Protein AF-A0A3N5QNF3-F1 (afdb_monomer_lite)

Structure (mmCIF, N/CA/C/O backbone):
data_AF-A0A3N5QNF3-F1
#
_entry.id   AF-A0A3N5QNF3-F1
#
loop_
_atom_site.group_PDB
_atom_site.id
_atom_site.type_symbol
_atom_site.label_atom_id
_atom_site.label_alt_id
_atom_site.label_comp_id
_atom_site.label_asym_id
_atom_site.label_entity_id
_atom_site.label_seq_id
_atom_site.pdbx_PDB_ins_code
_atom_site.Cartn_x
_atom_site.Cartn_y
_atom_site.Cartn_z
_atom_site.occupancy
_atom_site.B_iso_or_equiv
_atom_site.auth_seq_id
_atom_site.auth_comp_id
_atom_site.auth_asym_id
_atom_site.auth_atom_id
_atom_site.pdbx_PDB_model_num
ATOM 1 N N . MET A 1 1 ? -10.425 -4.183 -9.971 1.00 63.56 1 MET A N 1
ATOM 2 C CA . MET A 1 1 ? -9.146 -4.415 -10.696 1.00 63.56 1 MET A CA 1
ATOM 3 C C . MET A 1 1 ? -8.473 -3.076 -10.936 1.00 63.56 1 MET A C 1
ATOM 5 O O . MET A 1 1 ? -9.008 -2.264 -11.683 1.00 63.56 1 MET A O 1
ATOM 9 N N . ILE A 1 2 ? -7.333 -2.839 -10.290 1.00 58.81 2 ILE A N 1
ATOM 10 C CA . ILE A 1 2 ? -6.540 -1.615 -10.470 1.00 58.81 2 ILE A CA 1
ATOM 11 C C . ILE A 1 2 ? -5.433 -1.914 -11.479 1.00 58.81 2 ILE A C 1
ATOM 13 O O . ILE A 1 2 ? -4.782 -2.954 -11.392 1.00 58.81 2 ILE A O 1
ATOM 17 N N . VAL A 1 3 ? -5.229 -1.013 -12.440 1.00 67.56 3 VAL A N 1
ATOM 18 C CA . VAL A 1 3 ? -4.219 -1.157 -13.493 1.00 67.56 3 VAL A CA 1
ATOM 19 C C . VAL A 1 3 ? -3.253 0.016 -13.411 1.00 67.56 3 VAL A C 1
ATOM 21 O O . VAL A 1 3 ? -3.640 1.158 -13.647 1.00 67.56 3 VAL A O 1
ATOM 24 N N . LEU A 1 4 ? -1.993 -0.265 -13.093 1.00 64.94 4 LEU A N 1
ATOM 25 C CA . LEU A 1 4 ? -0.908 0.709 -13.142 1.00 64.94 4 LEU A CA 1
ATOM 26 C C . LEU A 1 4 ? -0.117 0.527 -14.428 1.00 64.94 4 LEU A C 1
ATOM 28 O O . LEU A 1 4 ? 0.215 -0.595 -14.804 1.00 64.94 4 LEU A O 1
ATOM 32 N N . ARG A 1 5 ? 0.223 1.641 -15.071 1.00 75.44 5 ARG A N 1
ATOM 33 C CA . ARG A 1 5 ? 1.074 1.677 -16.261 1.00 75.44 5 ARG A CA 1
ATOM 34 C C . ARG A 1 5 ? 2.345 2.432 -15.934 1.00 75.44 5 ARG A C 1
ATOM 36 O O . ARG A 1 5 ? 2.286 3.542 -15.407 1.00 75.44 5 ARG A O 1
ATOM 43 N N . ILE A 1 6 ? 3.481 1.824 -16.234 1.00 80.62 6 ILE A N 1
ATOM 44 C CA . ILE A 1 6 ? 4.800 2.390 -15.978 1.00 80.62 6 ILE A CA 1
ATOM 45 C C . ILE A 1 6 ? 5.582 2.315 -17.274 1.00 80.62 6 ILE A C 1
ATOM 47 O O . ILE A 1 6 ? 5.654 1.257 -17.891 1.00 80.62 6 ILE A O 1
ATOM 51 N N . ASN A 1 7 ? 6.202 3.423 -17.650 1.00 84.62 7 ASN A N 1
ATOM 52 C CA . ASN A 1 7 ? 7.107 3.446 -18.786 1.00 84.62 7 ASN A CA 1
ATOM 53 C C . ASN A 1 7 ? 8.549 3.287 -18.309 1.00 84.62 7 ASN A C 1
ATOM 55 O O . ASN A 1 7 ? 8.921 3.738 -17.217 1.00 84.62 7 ASN A O 1
ATOM 59 N N . GLY A 1 8 ? 9.353 2.658 -19.150 1.00 88.75 8 GLY A N 1
ATOM 60 C CA . GLY A 1 8 ? 10.776 2.497 -18.933 1.00 88.75 8 GLY A CA 1
ATOM 61 C C . GLY A 1 8 ? 11.529 2.301 -20.236 1.00 88.75 8 GLY A C 1
ATOM 62 O O . GLY A 1 8 ? 10.961 2.312 -21.330 1.00 88.75 8 GLY A O 1
ATOM 63 N N . THR A 1 9 ? 12.825 2.100 -20.084 1.00 91.25 9 THR A N 1
ATOM 64 C CA . THR A 1 9 ? 13.761 1.885 -21.178 1.00 91.25 9 THR A CA 1
ATOM 65 C C . THR A 1 9 ? 14.356 0.495 -21.043 1.00 91.25 9 THR A C 1
ATOM 67 O O . THR A 1 9 ? 14.893 0.145 -19.992 1.00 91.25 9 THR A O 1
ATOM 70 N N . TYR A 1 10 ? 14.247 -0.304 -22.099 1.00 91.38 10 TYR A N 1
ATOM 71 C CA . TYR A 1 10 ? 14.906 -1.597 -22.203 1.00 91.38 10 TYR A CA 1
ATOM 72 C C . TYR A 1 10 ? 16.331 -1.427 -22.727 1.00 91.38 10 TYR A C 1
ATOM 74 O O . TYR A 1 10 ? 16.558 -0.751 -23.735 1.00 91.38 10 TYR A O 1
ATOM 82 N N . HIS A 1 11 ? 17.263 -2.099 -22.065 1.00 91.50 11 HIS A N 1
ATOM 83 C CA . HIS A 1 11 ? 18.649 -2.228 -22.479 1.00 91.50 11 HIS A CA 1
ATOM 84 C C . HIS A 1 11 ? 18.924 -3.640 -22.984 1.00 91.50 11 HIS A C 1
ATOM 86 O O . HIS A 1 11 ? 18.362 -4.622 -22.499 1.00 91.50 11 HIS A O 1
ATOM 92 N N . ASN A 1 12 ? 19.818 -3.749 -23.963 1.00 89.38 12 ASN A N 1
ATOM 93 C CA . ASN A 1 12 ? 20.150 -5.022 -24.613 1.00 89.38 12 ASN A CA 1
ATOM 94 C C . ASN A 1 12 ? 20.781 -6.083 -23.685 1.00 89.38 12 ASN A C 1
ATOM 96 O O . ASN A 1 12 ? 20.854 -7.254 -24.055 1.00 89.38 12 ASN A O 1
ATOM 100 N N . ASP A 1 13 ? 21.209 -5.691 -22.486 1.00 89.69 13 ASP A N 1
ATOM 101 C CA . ASP A 1 13 ? 21.682 -6.581 -21.427 1.00 89.69 13 ASP A CA 1
ATOM 102 C C . ASP A 1 13 ? 20.547 -7.193 -20.590 1.00 89.69 13 ASP A C 1
ATOM 104 O O . ASP A 1 13 ? 20.803 -7.984 -19.682 1.00 89.69 13 ASP A O 1
ATOM 108 N N . GLY A 1 14 ? 19.294 -6.868 -20.918 1.00 86.69 14 GLY A N 1
ATOM 109 C CA . GLY A 1 14 ? 18.110 -7.382 -20.246 1.00 86.69 14 GLY A CA 1
ATOM 110 C C . GLY A 1 14 ? 17.617 -6.535 -19.087 1.00 86.69 14 GLY A C 1
ATOM 111 O O . GLY A 1 14 ? 16.695 -6.960 -18.391 1.00 86.69 14 GLY A O 1
ATOM 112 N N . ARG A 1 15 ? 18.183 -5.347 -18.869 1.00 91.94 15 ARG A N 1
ATOM 113 C CA . ARG A 1 15 ? 17.690 -4.426 -17.845 1.00 91.94 15 ARG A CA 1
ATOM 114 C C . ARG A 1 15 ? 16.555 -3.570 -18.382 1.00 91.94 15 ARG A C 1
ATOM 116 O O . ARG A 1 15 ? 16.663 -2.968 -19.446 1.00 91.94 15 ARG A O 1
ATOM 123 N N . ILE A 1 16 ? 15.489 -3.455 -17.600 1.00 90.38 16 ILE A N 1
ATOM 124 C CA . ILE A 1 16 ? 14.441 -2.457 -17.797 1.00 90.38 16 ILE A CA 1
ATOM 125 C C . ILE A 1 16 ? 14.610 -1.385 -16.726 1.00 90.38 16 ILE A C 1
ATOM 127 O O . ILE A 1 16 ? 14.394 -1.639 -15.540 1.00 90.38 16 ILE A O 1
ATOM 131 N N . VAL A 1 17 ? 14.990 -0.180 -17.145 1.00 90.06 17 VAL A N 1
ATOM 132 C CA . VAL A 1 17 ? 15.115 0.983 -16.264 1.00 90.06 17 VAL A CA 1
ATOM 133 C C . VAL A 1 17 ? 13.809 1.762 -16.305 1.00 90.06 17 VAL A C 1
ATOM 135 O O . VAL A 1 17 ? 13.440 2.338 -17.326 1.00 90.06 17 VAL A O 1
ATOM 138 N N . LEU A 1 18 ? 13.088 1.765 -15.190 1.00 86.50 18 LEU A N 1
ATOM 139 C CA . LEU A 1 18 ? 11.836 2.500 -15.040 1.00 86.50 18 LEU A CA 1
ATOM 140 C C . LEU A 1 18 ? 12.108 3.976 -14.749 1.00 86.50 18 LEU A C 1
ATOM 142 O O . LEU A 1 18 ? 13.106 4.319 -14.114 1.00 86.50 18 LEU A O 1
ATOM 146 N N . ASN A 1 19 ? 11.143 4.839 -15.073 1.00 71.94 19 ASN A N 1
ATOM 147 C CA . ASN A 1 19 ? 11.200 6.284 -14.798 1.00 71.94 19 ASN A CA 1
ATOM 148 C C . ASN A 1 19 ? 11.397 6.660 -13.306 1.00 71.94 19 ASN A C 1
ATOM 150 O O . ASN A 1 19 ? 11.644 7.817 -12.989 1.00 71.94 19 ASN A O 1
ATOM 154 N N . MET A 1 20 ? 11.297 5.694 -12.387 1.00 64.06 20 MET A N 1
ATOM 155 C CA . MET A 1 20 ? 11.495 5.834 -10.935 1.00 64.06 20 MET A CA 1
ATOM 156 C C . MET A 1 20 ? 12.906 5.424 -10.464 1.00 64.06 20 MET A C 1
ATOM 158 O O . MET A 1 20 ? 13.094 5.152 -9.279 1.00 64.06 20 MET A O 1
ATOM 162 N N . ASN A 1 21 ? 13.882 5.297 -11.373 1.00 67.00 21 ASN A N 1
ATOM 163 C CA . ASN A 1 21 ? 15.220 4.739 -11.104 1.00 67.00 21 ASN A CA 1
ATOM 164 C C . ASN A 1 21 ? 15.198 3.325 -10.492 1.00 67.00 21 ASN A C 1
ATOM 166 O O . ASN A 1 21 ? 16.167 2.887 -9.871 1.00 67.00 21 ASN A O 1
ATOM 170 N N . LYS A 1 22 ? 14.089 2.600 -10.664 1.00 81.06 22 LYS A N 1
ATOM 171 C CA . LYS A 1 22 ? 14.002 1.174 -10.354 1.00 81.06 22 LYS A CA 1
ATOM 172 C C . LYS A 1 22 ? 14.432 0.392 -11.585 1.00 81.06 22 LYS A C 1
ATOM 174 O O . LYS A 1 22 ? 13.950 0.667 -12.682 1.00 81.06 22 LYS A O 1
ATOM 179 N N . THR A 1 23 ? 15.296 -0.590 -11.378 1.00 88.62 23 THR A N 1
ATOM 180 C CA . THR A 1 23 ? 15.724 -1.521 -12.420 1.00 88.62 23 THR A CA 1
ATOM 181 C C . THR A 1 23 ? 15.039 -2.853 -12.188 1.00 88.62 23 THR A C 1
ATOM 183 O O . THR A 1 23 ? 15.037 -3.348 -11.063 1.00 88.62 23 THR A O 1
ATOM 186 N N . ILE A 1 24 ? 14.463 -3.412 -13.247 1.00 88.25 24 ILE A N 1
ATOM 187 C CA . ILE A 1 24 ? 13.959 -4.782 -13.271 1.00 88.25 24 ILE A CA 1
ATOM 188 C C . ILE A 1 24 ? 14.839 -5.572 -14.231 1.00 88.25 24 ILE A C 1
ATOM 190 O O . ILE A 1 24 ? 15.044 -5.162 -15.375 1.00 88.25 24 ILE A O 1
ATOM 194 N N . GLU A 1 25 ? 15.360 -6.701 -13.770 1.00 90.06 25 GLU A N 1
ATOM 195 C CA . GLU A 1 25 ? 16.092 -7.632 -14.623 1.00 90.06 25 GLU A CA 1
ATOM 196 C C . GLU A 1 25 ? 15.092 -8.512 -15.385 1.00 90.06 25 GLU A C 1
ATOM 198 O O . GLU A 1 25 ? 14.168 -9.058 -14.787 1.00 90.06 25 GLU A O 1
ATOM 203 N N . TRP A 1 26 ? 15.272 -8.722 -16.692 1.00 88.38 26 TRP A N 1
ATOM 204 C CA . TRP A 1 26 ? 14.340 -9.522 -17.505 1.00 88.38 26 TRP A CA 1
ATOM 205 C C . TRP A 1 26 ? 14.074 -10.918 -16.928 1.00 88.38 26 TRP A C 1
ATOM 207 O O . TRP A 1 26 ? 12.941 -11.394 -16.930 1.00 88.38 26 TRP A O 1
ATOM 217 N N . LYS A 1 27 ? 15.113 -11.541 -16.362 1.00 86.56 27 LYS A N 1
ATOM 218 C CA . LYS A 1 27 ? 15.041 -12.853 -15.698 1.00 86.56 27 LYS A CA 1
ATOM 219 C C . LYS A 1 27 ? 14.067 -12.901 -14.510 1.00 86.56 27 LYS A C 1
ATOM 221 O O . LYS A 1 27 ? 13.681 -13.986 -14.093 1.00 86.56 27 LYS A O 1
ATOM 226 N N . GLU A 1 28 ? 13.713 -11.751 -13.935 1.00 84.00 28 GLU A N 1
ATOM 227 C CA . GLU A 1 28 ? 12.722 -11.636 -12.857 1.00 84.00 28 GLU A CA 1
ATOM 228 C C . GLU A 1 28 ? 11.287 -11.625 -13.400 1.00 84.00 28 GLU A C 1
ATOM 230 O O . GLU A 1 28 ? 10.354 -11.954 -12.671 1.00 84.00 28 GLU A O 1
ATOM 235 N N . LEU A 1 29 ? 11.107 -11.267 -14.676 1.00 83.94 29 LEU A N 1
ATOM 236 C CA . LEU A 1 29 ? 9.809 -11.217 -15.354 1.00 83.94 29 LEU A CA 1
ATOM 237 C C . LEU A 1 29 ? 9.514 -12.493 -16.141 1.00 83.94 29 LEU A C 1
ATOM 239 O O . LEU A 1 29 ? 8.363 -12.919 -16.217 1.00 83.94 29 LEU A O 1
ATOM 243 N N . SER A 1 30 ? 10.537 -13.090 -16.750 1.00 80.38 30 SER A N 1
ATOM 244 C CA . SER A 1 30 ? 10.390 -14.272 -17.591 1.00 80.38 30 SER A CA 1
ATOM 245 C C . SER A 1 30 ? 11.610 -15.180 -17.498 1.00 80.38 30 SER A C 1
ATOM 247 O O . SER A 1 30 ? 12.750 -14.723 -17.462 1.00 80.38 30 SER A O 1
ATOM 249 N N . ALA A 1 31 ? 11.358 -16.489 -17.515 1.00 79.69 31 ALA A N 1
ATOM 250 C CA . ALA A 1 31 ? 12.397 -17.505 -17.673 1.00 79.69 31 ALA A CA 1
ATOM 251 C C . ALA A 1 31 ? 12.819 -17.697 -19.145 1.00 79.69 31 ALA A C 1
ATOM 253 O O . ALA A 1 31 ? 13.718 -18.487 -19.434 1.00 79.69 31 ALA A O 1
ATOM 254 N N . GLU A 1 32 ? 12.156 -17.016 -20.082 1.00 87.81 32 GLU A N 1
ATOM 255 C CA . GLU A 1 32 ? 12.450 -17.106 -21.509 1.00 87.81 32 GLU A CA 1
ATOM 256 C C . GLU A 1 32 ? 13.685 -16.289 -21.911 1.00 87.81 32 GLU A C 1
ATOM 258 O O . GLU A 1 32 ? 14.207 -15.458 -21.162 1.00 87.81 32 GLU A O 1
ATOM 263 N N . LYS A 1 33 ? 14.154 -16.528 -23.143 1.00 87.69 33 LYS A N 1
ATOM 264 C CA . LYS A 1 33 ? 15.261 -15.777 -23.742 1.00 87.69 33 LYS A CA 1
ATOM 265 C C . LYS A 1 33 ? 14.930 -14.279 -23.765 1.00 87.69 33 LYS A C 1
ATOM 267 O O . LYS A 1 33 ? 13.786 -13.883 -23.979 1.00 87.69 33 LYS A O 1
ATOM 272 N N . LEU A 1 34 ? 15.967 -13.463 -23.597 1.00 88.56 34 LEU A N 1
ATOM 273 C CA . LEU A 1 34 ? 15.906 -12.018 -23.790 1.00 88.56 34 LEU A CA 1
ATOM 274 C C . LEU A 1 34 ? 15.309 -11.665 -25.164 1.00 88.56 34 LEU A C 1
ATOM 276 O O . LEU A 1 34 ? 15.715 -12.267 -26.166 1.00 88.56 34 LEU A O 1
ATOM 280 N N . PRO A 1 35 ? 14.381 -10.697 -25.229 1.00 84.81 35 PRO A N 1
ATOM 281 C CA . PRO A 1 35 ? 13.787 -10.273 -26.481 1.00 84.81 35 PRO A CA 1
ATOM 282 C C . PRO A 1 35 ? 14.818 -9.512 -27.322 1.00 84.81 35 PRO A C 1
ATOM 284 O O . PRO A 1 35 ? 15.626 -8.730 -26.815 1.00 84.81 35 PRO A O 1
ATOM 287 N N . GLU A 1 36 ? 14.778 -9.729 -28.635 1.00 87.81 36 GLU A N 1
ATOM 288 C CA . GLU A 1 36 ? 15.650 -9.051 -29.598 1.00 87.81 36 GLU A CA 1
ATOM 289 C C . GLU A 1 36 ? 15.072 -7.667 -29.934 1.00 87.81 36 GLU A C 1
ATOM 291 O O . GLU A 1 36 ? 14.500 -7.441 -30.998 1.00 87.81 36 GLU A O 1
ATOM 296 N N . LEU A 1 37 ? 15.178 -6.746 -28.973 1.00 86.50 37 LEU A N 1
ATOM 297 C CA . LEU A 1 37 ? 14.770 -5.347 -29.107 1.00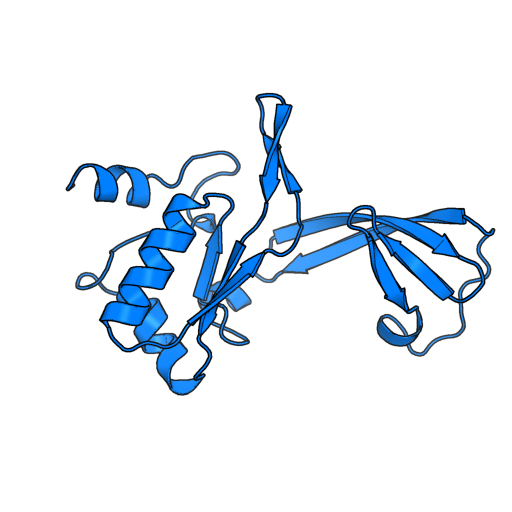 86.50 37 LEU A CA 1
ATOM 298 C C . LEU A 1 37 ? 15.993 -4.441 -29.326 1.00 86.50 37 LEU A C 1
ATOM 300 O O . LEU A 1 37 ? 17.057 -4.712 -28.760 1.00 86.50 37 LEU A O 1
ATOM 304 N N . PRO A 1 38 ? 15.862 -3.345 -30.100 1.00 90.06 38 PRO A N 1
ATOM 305 C CA . PRO A 1 38 ? 16.889 -2.311 -30.167 1.00 90.06 38 PRO A CA 1
ATOM 306 C C . PRO A 1 38 ? 17.249 -1.779 -28.778 1.00 90.06 38 PRO A C 1
ATOM 308 O O . PRO A 1 38 ? 16.382 -1.644 -27.910 1.00 90.06 38 PRO A O 1
ATOM 311 N N . ASP A 1 39 ? 18.519 -1.437 -28.575 1.00 91.31 39 ASP A N 1
ATOM 312 C CA . ASP A 1 39 ? 18.937 -0.800 -27.329 1.00 91.31 39 ASP A CA 1
ATOM 313 C C . ASP A 1 39 ? 18.223 0.549 -27.146 1.00 91.31 39 ASP A C 1
ATOM 315 O O . ASP A 1 39 ? 18.026 1.297 -28.107 1.00 91.31 39 ASP A O 1
ATOM 319 N N . ASN A 1 40 ? 17.837 0.853 -25.909 1.00 90.81 40 ASN A N 1
ATOM 320 C CA . ASN A 1 40 ? 17.000 1.995 -25.536 1.00 90.81 40 ASN A CA 1
ATOM 321 C C . ASN A 1 40 ? 15.566 1.960 -26.097 1.00 90.81 40 ASN A C 1
ATOM 323 O O . ASN A 1 40 ? 14.946 3.005 -26.311 1.00 90.81 40 ASN A O 1
ATOM 327 N N . SER A 1 41 ? 15.013 0.765 -26.321 1.00 91.88 41 SER A N 1
ATOM 328 C CA . SER A 1 41 ? 13.597 0.616 -26.677 1.00 91.88 41 SER A CA 1
ATOM 329 C C . SER A 1 41 ? 12.692 1.079 -25.534 1.00 91.88 41 SER A C 1
ATOM 331 O O . SER A 1 41 ? 12.913 0.726 -24.376 1.00 91.88 41 SER A O 1
ATOM 333 N N . ASN A 1 42 ? 11.644 1.837 -25.857 1.00 91.31 42 ASN A N 1
ATOM 334 C CA . ASN A 1 42 ? 10.616 2.207 -24.885 1.00 91.31 42 ASN A CA 1
ATOM 335 C C . ASN A 1 42 ? 9.737 0.986 -24.578 1.00 91.31 42 ASN A C 1
ATOM 337 O O . ASN A 1 42 ? 9.273 0.310 -25.498 1.00 91.31 42 ASN A O 1
ATOM 341 N N . VAL A 1 43 ? 9.511 0.719 -23.296 1.00 87.44 43 VAL A N 1
ATOM 342 C CA . VAL A 1 43 ? 8.660 -0.369 -22.818 1.00 87.44 43 VAL A CA 1
ATOM 343 C C . VAL A 1 43 ? 7.597 0.165 -21.862 1.00 87.44 43 VAL A C 1
ATOM 345 O O . VAL A 1 43 ? 7.888 0.962 -20.971 1.00 87.44 43 VAL A O 1
ATOM 348 N N . GLU A 1 44 ? 6.362 -0.306 -22.033 1.00 86.38 44 GLU A N 1
ATOM 349 C CA . GLU A 1 44 ? 5.262 -0.086 -21.090 1.00 86.38 44 GLU A CA 1
ATOM 350 C C . GLU A 1 44 ? 5.056 -1.371 -20.279 1.00 86.38 44 GLU A C 1
ATOM 352 O O . GLU A 1 44 ? 4.794 -2.442 -20.828 1.00 86.38 44 GLU A O 1
ATOM 357 N N . LEU A 1 45 ? 5.165 -1.267 -18.958 1.00 82.38 45 LEU A N 1
ATOM 358 C CA . LEU A 1 45 ? 4.832 -2.321 -18.010 1.00 82.38 45 LEU A CA 1
ATOM 359 C C . LEU A 1 45 ? 3.463 -2.031 -17.414 1.00 82.38 45 LEU A C 1
ATOM 361 O O . LEU A 1 45 ? 3.229 -0.966 -16.839 1.00 82.38 45 LEU A O 1
ATOM 365 N N . THR A 1 46 ? 2.569 -3.00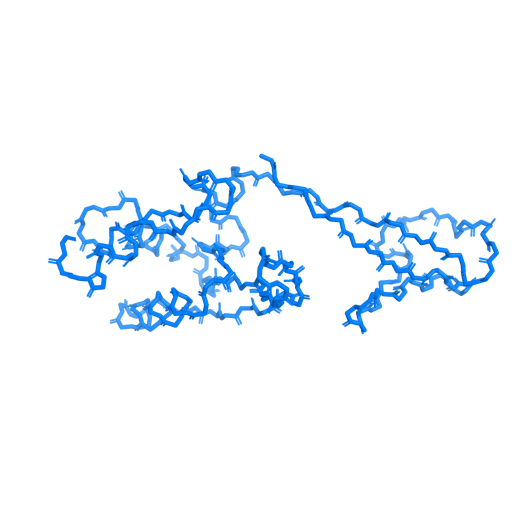9 -17.523 1.00 75.25 46 THR A N 1
ATOM 366 C CA . THR A 1 46 ? 1.258 -2.957 -16.8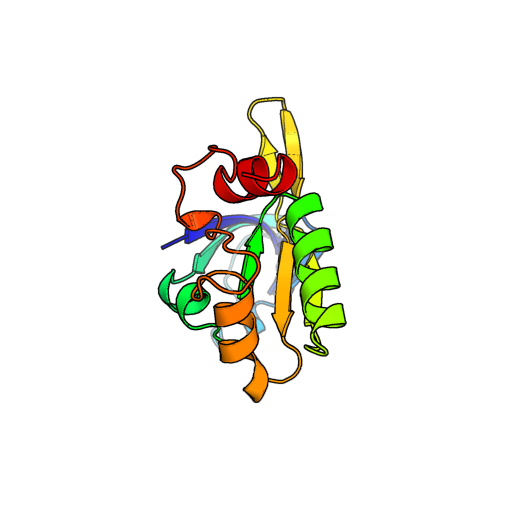83 1.00 75.25 46 THR A CA 1
ATOM 367 C C . THR A 1 46 ? 1.252 -3.866 -15.662 1.00 75.25 46 THR A C 1
ATOM 369 O O . THR A 1 46 ? 1.394 -5.080 -15.791 1.00 75.25 46 THR A O 1
ATOM 372 N N . ILE A 1 47 ? 1.067 -3.286 -14.479 1.00 73.94 47 ILE A N 1
ATOM 373 C CA . ILE A 1 47 ? 0.881 -4.029 -13.232 1.00 73.94 47 ILE A CA 1
ATOM 374 C C . ILE A 1 47 ? -0.607 -4.028 -12.912 1.00 73.94 47 ILE A C 1
ATOM 376 O O . ILE A 1 47 ? -1.235 -2.972 -12.838 1.00 73.94 47 ILE A O 1
ATOM 380 N N . THR A 1 48 ? -1.171 -5.215 -12.723 1.00 66.38 48 THR A N 1
ATOM 381 C CA . THR A 1 48 ? -2.572 -5.373 -12.337 1.00 66.38 48 THR A CA 1
ATOM 382 C C . THR A 1 48 ? -2.657 -5.845 -10.898 1.00 66.38 48 THR A C 1
ATOM 384 O O . THR A 1 48 ? -1.902 -6.717 -10.473 1.00 66.38 48 THR A O 1
ATOM 387 N N . PHE A 1 49 ? -3.574 -5.246 -10.148 1.00 65.25 49 PHE A N 1
ATOM 388 C CA . PHE A 1 49 ? -3.899 -5.674 -8.799 1.00 65.25 49 PHE A CA 1
ATOM 389 C C . PHE A 1 49 ? -5.351 -6.127 -8.754 1.00 65.25 49 PHE A C 1
ATOM 391 O O . PHE A 1 49 ? -6.256 -5.417 -9.224 1.00 65.25 49 PHE A O 1
ATOM 398 N N . ASP A 1 50 ? -5.563 -7.299 -8.159 1.00 70.88 50 ASP A N 1
ATOM 399 C CA . ASP A 1 50 ? -6.898 -7.716 -7.770 1.00 70.88 50 ASP A CA 1
ATOM 400 C C . ASP A 1 50 ? -7.319 -6.932 -6.526 1.00 70.88 50 ASP A C 1
ATOM 402 O O . ASP A 1 50 ? -6.591 -6.830 -5.540 1.00 70.88 50 ASP A O 1
ATOM 406 N N . GLU A 1 51 ? -8.514 -6.363 -6.577 1.00 66.62 51 GLU A N 1
ATOM 407 C CA . GLU A 1 51 ? -9.082 -5.640 -5.445 1.00 66.62 51 GLU A CA 1
ATOM 408 C C . GLU A 1 51 ? -9.332 -6.585 -4.262 1.00 66.62 51 GLU A C 1
ATOM 410 O O . GLU A 1 51 ? -9.167 -6.192 -3.107 1.00 66.62 51 GLU A O 1
ATOM 415 N N . SER A 1 52 ? -9.622 -7.865 -4.537 1.00 70.31 52 SER A N 1
ATOM 416 C CA . SER A 1 52 ? -9.771 -8.882 -3.496 1.00 70.31 52 SER A CA 1
ATOM 417 C C . SER A 1 52 ? -8.493 -9.098 -2.689 1.00 70.31 52 SER A C 1
ATOM 419 O O . SER A 1 52 ? -8.566 -9.457 -1.514 1.00 70.31 52 SER A O 1
ATOM 421 N N . ASP A 1 53 ? -7.318 -8.877 -3.285 1.00 67.06 53 ASP A N 1
ATOM 422 C CA . ASP A 1 53 ? -6.039 -9.036 -2.591 1.00 67.06 53 ASP A CA 1
ATOM 423 C C . ASP A 1 53 ? -5.862 -7.951 -1.511 1.00 67.06 53 ASP A C 1
ATOM 425 O O . ASP A 1 53 ? -5.399 -8.254 -0.410 1.00 67.06 53 ASP A O 1
ATOM 429 N N . PHE A 1 54 ? -6.330 -6.723 -1.763 1.00 64.31 54 PHE A N 1
ATOM 430 C CA . PHE A 1 54 ? -6.361 -5.653 -0.755 1.00 64.31 54 PHE A CA 1
ATOM 431 C C . PHE A 1 54 ? -7.465 -5.867 0.285 1.00 64.31 54 PHE A C 1
ATOM 433 O O . PHE A 1 54 ? -7.258 -5.646 1.478 1.00 64.31 54 PHE A O 1
ATOM 440 N N . LEU A 1 55 ? -8.632 -6.359 -0.139 1.00 70.44 55 LEU A N 1
ATOM 441 C CA . LEU A 1 55 ? -9.744 -6.663 0.767 1.00 70.44 55 LEU A CA 1
ATOM 442 C C . LEU A 1 55 ? -9.474 -7.859 1.686 1.00 70.44 55 LEU A C 1
ATOM 444 O O . LEU A 1 55 ? -10.146 -7.991 2.711 1.00 70.44 55 LEU A O 1
ATOM 448 N N . SER A 1 56 ? -8.522 -8.726 1.340 1.00 77.81 56 SER A N 1
ATOM 449 C CA . SER A 1 56 ? -8.146 -9.906 2.126 1.00 77.81 56 SER A CA 1
ATOM 450 C C . SER A 1 56 ? -6.897 -9.707 2.986 1.00 77.81 56 SER A C 1
ATOM 452 O O . SER A 1 56 ? -6.587 -10.585 3.788 1.00 77.81 56 SER A O 1
ATOM 454 N N . GLY A 1 57 ? -6.191 -8.577 2.858 1.00 78.19 57 GLY A N 1
ATOM 455 C CA . GLY A 1 57 ? -4.949 -8.350 3.598 1.00 78.19 57 GLY A CA 1
ATOM 456 C C . GLY A 1 57 ? -3.779 -9.201 3.094 1.00 78.19 57 GLY A C 1
ATOM 457 O O . GLY A 1 57 ? -2.839 -9.495 3.840 1.00 78.19 57 GLY A O 1
ATOM 458 N N . LYS A 1 58 ? -3.844 -9.669 1.841 1.00 80.75 58 LYS A N 1
ATOM 459 C CA . LYS A 1 58 ? -2.843 -10.573 1.268 1.00 80.75 58 LYS A CA 1
ATOM 460 C C . LYS A 1 58 ? -1.462 -9.923 1.314 1.00 80.75 58 LYS A C 1
ATOM 462 O O . LYS A 1 58 ? -1.304 -8.730 1.064 1.00 80.75 58 LYS A O 1
ATOM 467 N N . ASN A 1 59 ? -0.449 -10.720 1.648 1.00 81.38 59 ASN A N 1
ATOM 468 C CA . ASN A 1 59 ? 0.926 -10.259 1.867 1.00 81.38 59 ASN A CA 1
ATOM 469 C C . ASN A 1 59 ? 1.082 -9.201 2.979 1.00 81.38 59 ASN A C 1
ATOM 471 O O . ASN A 1 59 ? 2.117 -8.550 3.029 1.00 81.38 59 ASN A O 1
ATOM 475 N N . GLY A 1 60 ? 0.091 -9.053 3.869 1.00 88.19 60 GLY A N 1
ATOM 476 C CA . GLY A 1 60 ? 0.129 -8.110 4.991 1.00 88.19 60 GLY A CA 1
ATOM 477 C C . GLY A 1 60 ? -0.331 -6.692 4.644 1.00 88.19 60 GLY A C 1
ATOM 478 O O . GLY A 1 60 ? -0.386 -5.840 5.529 1.00 88.19 60 GLY A O 1
ATOM 479 N N . ILE A 1 61 ? -0.691 -6.422 3.385 1.00 89.44 61 ILE A N 1
ATOM 480 C CA . ILE A 1 61 ? -1.102 -5.087 2.940 1.00 89.44 61 ILE A CA 1
ATOM 481 C C . ILE A 1 61 ? -2.544 -4.835 3.373 1.00 89.44 61 ILE A C 1
ATOM 483 O O . ILE A 1 61 ? -3.462 -5.462 2.856 1.00 89.44 61 ILE A O 1
ATOM 487 N N . VAL A 1 62 ? -2.745 -3.885 4.284 1.00 90.50 62 VAL A N 1
ATOM 488 C CA . VAL A 1 62 ? -4.071 -3.577 4.855 1.00 90.50 62 VAL A CA 1
ATOM 489 C C . VAL A 1 62 ? -4.626 -2.222 4.426 1.00 90.50 62 VAL A C 1
ATOM 491 O O . VAL A 1 62 ? -5.812 -1.959 4.620 1.00 90.50 62 VAL A O 1
ATOM 494 N N . TRP A 1 63 ? -3.790 -1.363 3.836 1.00 90.81 63 TRP A N 1
ATOM 495 C CA . TRP A 1 63 ? -4.195 -0.049 3.342 1.00 90.81 63 TRP A CA 1
ATOM 496 C C . TRP A 1 63 ? -3.335 0.407 2.163 1.00 90.81 63 TRP A C 1
ATOM 498 O O . TRP A 1 63 ? -2.135 0.123 2.117 1.00 90.81 63 TRP A O 1
ATOM 508 N N . ALA A 1 64 ? -3.945 1.161 1.250 1.00 87.50 64 ALA A N 1
ATOM 509 C CA . ALA A 1 64 ? -3.285 1.825 0.133 1.00 87.50 64 ALA A CA 1
ATOM 510 C C . ALA A 1 64 ? -3.916 3.207 -0.072 1.00 87.50 64 ALA A C 1
ATOM 512 O O . ALA A 1 64 ? -5.140 3.317 -0.097 1.00 87.50 64 ALA A O 1
ATOM 513 N N . THR A 1 65 ? -3.095 4.249 -0.201 1.00 86.94 65 THR A N 1
ATOM 514 C CA . THR A 1 65 ? -3.577 5.628 -0.373 1.00 86.94 65 THR A CA 1
ATOM 515 C C . THR A 1 65 ? -2.523 6.521 -1.027 1.00 86.94 65 THR A C 1
ATOM 517 O O . THR A 1 65 ? -1.324 6.242 -0.959 1.00 86.94 65 THR A O 1
ATOM 520 N N . TYR A 1 66 ? -2.977 7.605 -1.654 1.00 85.69 66 TYR A N 1
ATOM 521 C CA . TYR A 1 66 ? -2.129 8.705 -2.128 1.00 85.69 66 TYR A CA 1
ATOM 522 C C . TYR A 1 66 ? -2.022 9.855 -1.109 1.00 85.69 66 TYR A C 1
ATOM 524 O O . TYR A 1 66 ? -1.208 10.760 -1.283 1.00 85.69 66 TYR A O 1
ATOM 532 N N . ASP A 1 67 ? -2.820 9.828 -0.036 1.00 87.50 67 ASP A N 1
ATOM 533 C CA . ASP A 1 67 ? -2.847 10.870 0.988 1.00 87.50 67 ASP A CA 1
ATOM 534 C C . ASP A 1 67 ? -1.892 10.528 2.137 1.00 87.50 67 ASP A C 1
ATOM 536 O O . ASP A 1 67 ? -2.141 9.622 2.936 1.00 87.50 67 ASP A O 1
ATOM 540 N N . SER A 1 68 ? -0.799 11.283 2.264 1.00 89.50 68 SER A N 1
ATOM 541 C CA . SER A 1 68 ? 0.197 11.057 3.316 1.00 89.50 68 SER A CA 1
ATOM 542 C C . SER A 1 68 ? -0.373 11.203 4.731 1.00 89.50 68 SER A C 1
ATOM 544 O O . SER A 1 68 ? 0.128 10.559 5.651 1.00 89.50 68 SER A O 1
ATOM 546 N N . ARG A 1 69 ? -1.432 12.004 4.918 1.00 91.50 69 ARG A N 1
ATOM 547 C CA . ARG A 1 69 ? -2.078 12.199 6.226 1.00 91.50 69 ARG A CA 1
ATOM 548 C C . ARG A 1 69 ? -2.778 10.922 6.674 1.00 91.50 69 ARG A C 1
ATOM 550 O O . ARG A 1 69 ? -2.677 10.545 7.837 1.00 91.50 69 ARG A O 1
ATOM 557 N N . GLN A 1 70 ? -3.456 10.236 5.750 1.00 92.25 70 GLN A N 1
ATOM 558 C CA . GLN A 1 70 ? -4.100 8.954 6.040 1.00 92.25 70 GLN A CA 1
ATOM 559 C C . GLN A 1 70 ? -3.071 7.917 6.488 1.00 92.25 70 GLN A C 1
ATOM 561 O O . GLN A 1 70 ? -3.290 7.210 7.469 1.00 92.25 70 GLN A O 1
ATOM 566 N N . VAL A 1 71 ? -1.932 7.855 5.795 1.00 93.44 71 VAL A N 1
ATOM 567 C CA . VAL A 1 71 ? -0.846 6.918 6.108 1.00 93.44 71 VAL A CA 1
ATOM 568 C C . VAL A 1 71 ? -0.325 7.135 7.519 1.00 93.44 71 VAL A C 1
ATOM 570 O O . VAL A 1 71 ? -0.231 6.185 8.290 1.00 93.44 71 VAL A O 1
ATOM 573 N N . GLU A 1 72 ? -0.004 8.383 7.853 1.00 94.00 72 GLU A N 1
ATOM 574 C CA . GLU A 1 72 ? 0.526 8.754 9.161 1.00 94.00 72 GLU A CA 1
ATOM 575 C C . GLU A 1 72 ? -0.471 8.436 10.281 1.00 94.00 72 GLU A C 1
ATOM 577 O O . GLU A 1 72 ? -0.111 7.791 11.266 1.00 94.00 72 GLU A O 1
ATOM 582 N N . VAL A 1 73 ? -1.737 8.828 10.110 1.00 94.38 73 VAL A N 1
ATOM 583 C CA . VAL A 1 73 ? -2.794 8.588 11.102 1.00 94.38 73 VAL A CA 1
ATOM 584 C C . VAL A 1 73 ? -3.007 7.096 11.327 1.00 94.38 73 VAL A C 1
ATOM 586 O O . VAL A 1 73 ? -3.000 6.644 12.472 1.00 94.38 73 VAL A O 1
ATOM 589 N N . ILE A 1 74 ? -3.175 6.321 10.255 1.00 95.12 74 ILE A N 1
ATOM 590 C CA . ILE A 1 74 ? -3.455 4.888 10.366 1.00 95.12 74 ILE A CA 1
ATOM 591 C C . ILE A 1 74 ? -2.251 4.153 10.957 1.00 95.12 74 ILE A C 1
ATOM 593 O O . ILE A 1 74 ? -2.422 3.346 11.867 1.00 95.12 74 ILE A O 1
ATOM 597 N N . HIS A 1 75 ? -1.034 4.450 10.494 1.00 96.19 75 HIS A N 1
ATOM 598 C CA . HIS A 1 75 ? 0.181 3.825 11.013 1.00 96.19 75 HIS A CA 1
ATOM 599 C C . HIS A 1 75 ? 0.358 4.086 12.514 1.00 96.19 75 HIS A C 1
ATOM 601 O O . HIS A 1 75 ? 0.540 3.145 13.288 1.00 96.19 75 HIS A O 1
ATOM 607 N N . ASN A 1 76 ? 0.227 5.342 12.947 1.00 95.81 76 ASN A N 1
ATOM 608 C CA . ASN A 1 76 ? 0.350 5.701 14.359 1.00 95.81 76 ASN A CA 1
ATOM 609 C C . ASN A 1 76 ? -0.757 5.067 15.214 1.00 95.81 76 ASN A C 1
ATOM 611 O O . ASN A 1 76 ? -0.494 4.615 16.329 1.00 95.81 76 ASN A O 1
ATOM 615 N N . ALA A 1 77 ? -1.986 4.990 14.695 1.00 95.38 77 ALA A N 1
ATOM 616 C CA . ALA A 1 77 ? -3.092 4.346 15.392 1.00 95.38 77 ALA A CA 1
ATOM 617 C C . ALA A 1 77 ? -2.868 2.835 15.565 1.00 95.38 77 ALA A C 1
ATOM 619 O O . ALA A 1 77 ? -3.116 2.310 16.648 1.00 95.38 77 ALA A O 1
ATOM 620 N N . LEU A 1 78 ? -2.345 2.146 14.544 1.00 95.94 78 LEU A N 1
ATOM 621 C CA . LEU A 1 78 ? -1.972 0.731 14.638 1.00 95.94 78 LEU A CA 1
ATOM 622 C C . LEU A 1 78 ? -0.887 0.508 15.696 1.00 95.94 78 LEU A C 1
ATOM 624 O O . LEU A 1 78 ? -1.045 -0.353 16.560 1.00 95.94 78 LEU A O 1
ATOM 628 N N . LEU A 1 79 ? 0.168 1.333 15.697 1.00 95.00 79 LEU A N 1
ATOM 629 C CA . LEU A 1 79 ? 1.222 1.258 16.713 1.00 95.00 79 LEU A CA 1
ATOM 630 C C . LEU A 1 79 ? 0.670 1.449 18.134 1.00 95.00 79 LEU A C 1
ATOM 632 O O . LEU A 1 79 ? 1.080 0.738 19.051 1.00 95.00 79 LEU A O 1
ATOM 636 N N . ALA A 1 80 ? -0.288 2.363 18.318 1.00 95.31 80 ALA A N 1
ATOM 637 C CA . ALA A 1 80 ? -0.954 2.582 19.602 1.00 95.31 80 ALA A CA 1
ATOM 638 C C . ALA A 1 80 ? -1.816 1.388 20.056 1.00 95.31 80 ALA A C 1
ATOM 640 O O . ALA A 1 80 ? -2.023 1.216 21.254 1.00 95.31 80 ALA A O 1
ATOM 641 N N . GLN A 1 81 ? -2.291 0.556 19.124 1.00 94.38 81 GLN A N 1
ATOM 642 C CA . GLN A 1 81 ? -2.957 -0.722 19.410 1.00 94.38 81 GLN A CA 1
ATOM 643 C C . GLN A 1 81 ? -1.972 -1.893 19.550 1.00 94.38 81 GLN A C 1
ATOM 645 O O . GLN A 1 81 ? -2.392 -3.042 19.603 1.00 94.38 81 GLN A O 1
ATOM 650 N N . HIS A 1 82 ? -0.663 -1.625 19.604 1.00 95.12 82 HIS A N 1
ATOM 651 C CA . HIS A 1 82 ? 0.394 -2.640 19.605 1.00 95.12 82 HIS A CA 1
ATOM 652 C C . HIS A 1 82 ? 0.453 -3.505 18.331 1.00 95.12 82 HIS A C 1
ATOM 654 O O . HIS A 1 82 ? 1.101 -4.551 18.323 1.00 95.12 82 HIS A O 1
ATOM 660 N N . LEU A 1 83 ? -0.145 -3.041 17.230 1.00 95.69 83 LEU A N 1
ATOM 661 C CA . LEU A 1 83 ? -0.094 -3.698 15.927 1.00 95.69 83 LEU A CA 1
ATOM 662 C C . LEU A 1 83 ? 1.114 -3.175 15.142 1.00 95.69 83 LEU A C 1
ATOM 664 O O . LEU A 1 83 ? 1.167 -2.015 14.723 1.00 95.69 83 LEU A O 1
ATOM 668 N N . SER A 1 84 ? 2.111 -4.037 14.944 1.00 94.50 84 SER A N 1
ATOM 669 C CA . SER A 1 84 ? 3.340 -3.665 14.235 1.00 94.50 84 SER A CA 1
ATOM 670 C C . SER A 1 84 ? 3.084 -3.504 12.737 1.00 94.50 84 SER A C 1
ATOM 672 O O . SER A 1 84 ? 2.605 -4.421 12.067 1.00 94.50 84 SER A O 1
ATOM 674 N N . SER A 1 85 ? 3.424 -2.334 12.197 1.00 95.38 85 SER A N 1
ATOM 675 C CA . SER A 1 85 ? 3.220 -2.013 10.786 1.00 95.38 85 SER A CA 1
ATOM 676 C C . SER A 1 85 ? 4.394 -1.244 10.184 1.00 95.38 85 SER A C 1
ATOM 678 O O . SER A 1 85 ? 5.171 -0.607 10.890 1.00 95.38 85 SER A O 1
ATOM 680 N N . GLU A 1 86 ? 4.512 -1.304 8.863 1.00 95.44 86 GLU A N 1
ATOM 681 C CA . GLU A 1 86 ? 5.485 -0.580 8.051 1.00 95.44 86 GLU A CA 1
ATOM 682 C C . GLU A 1 86 ? 4.771 0.242 6.983 1.00 95.44 86 GLU A C 1
ATOM 684 O O . GLU A 1 86 ? 3.794 -0.209 6.380 1.00 95.44 86 GLU A O 1
ATOM 689 N N . VAL A 1 87 ? 5.318 1.419 6.684 1.00 93.88 87 VAL A N 1
ATOM 690 C CA . VAL A 1 87 ? 4.878 2.251 5.564 1.00 93.88 87 VAL A CA 1
ATOM 691 C C . VAL A 1 87 ? 5.834 2.066 4.393 1.00 93.88 87 VAL A C 1
ATOM 693 O O . VAL A 1 87 ? 7.036 2.306 4.510 1.00 93.88 87 VAL A O 1
ATOM 696 N N . LYS A 1 88 ? 5.299 1.683 3.235 1.00 89.88 88 LYS A N 1
ATOM 697 C CA . LYS A 1 88 ? 6.060 1.548 1.989 1.00 89.88 88 LYS A CA 1
ATOM 698 C C . LYS A 1 88 ? 5.636 2.636 1.013 1.00 89.88 88 LYS A C 1
ATOM 700 O O . LYS A 1 88 ? 4.500 2.643 0.546 1.00 89.88 88 LYS A O 1
ATOM 705 N N . ASN A 1 89 ? 6.557 3.538 0.675 1.00 86.62 89 ASN A N 1
ATOM 706 C CA . ASN A 1 89 ? 6.393 4.419 -0.478 1.00 86.62 89 ASN A CA 1
ATOM 707 C C . ASN A 1 89 ? 6.735 3.621 -1.737 1.00 86.62 89 ASN A C 1
ATOM 709 O O . ASN A 1 89 ? 7.859 3.142 -1.907 1.00 86.62 89 ASN A O 1
ATOM 713 N N . MET A 1 90 ? 5.760 3.461 -2.621 1.00 78.81 90 MET A N 1
ATOM 714 C CA . MET A 1 90 ? 5.936 2.621 -3.798 1.00 78.81 90 MET A CA 1
ATOM 715 C C . MET A 1 90 ? 6.697 3.322 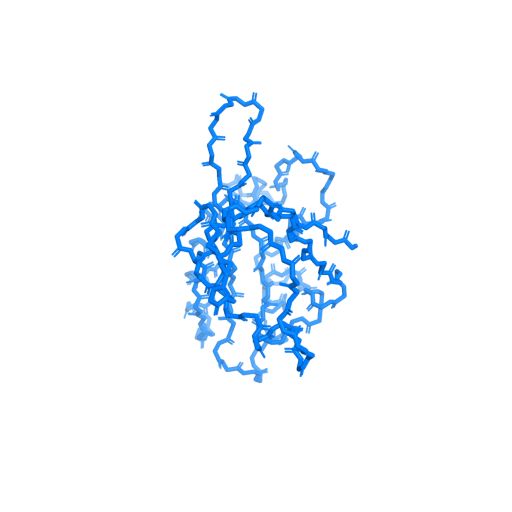-4.928 1.00 78.81 90 MET A C 1
ATOM 717 O O . MET A 1 90 ? 7.158 2.659 -5.865 1.00 78.81 90 MET A O 1
ATOM 721 N N . GLY A 1 91 ? 6.860 4.644 -4.824 1.00 69.19 91 GLY A N 1
ATOM 722 C CA . GLY A 1 91 ? 7.398 5.512 -5.865 1.00 69.19 91 GLY A CA 1
ATOM 723 C C . GLY A 1 91 ? 6.441 5.695 -7.041 1.00 69.19 91 GLY A C 1
ATOM 724 O O . GLY A 1 91 ? 6.810 6.327 -8.020 1.00 69.19 91 GLY A O 1
ATOM 725 N N . PHE A 1 92 ? 5.227 5.138 -6.973 1.00 67.12 92 PHE A N 1
ATOM 726 C CA . PHE A 1 92 ? 4.214 5.323 -8.005 1.00 67.12 92 PHE A CA 1
ATOM 727 C C . PHE A 1 92 ? 3.583 6.696 -7.862 1.00 67.12 92 PHE A C 1
ATOM 729 O O . PHE A 1 92 ? 2.923 6.970 -6.861 1.00 67.12 92 PHE A O 1
ATOM 736 N N . VAL A 1 93 ? 3.765 7.519 -8.886 1.00 70.31 93 VAL A N 1
ATOM 737 C CA . VAL A 1 93 ? 3.277 8.890 -8.904 1.00 70.31 93 VAL A CA 1
ATOM 738 C C . VAL A 1 93 ? 1.975 8.978 -9.691 1.00 70.31 93 VAL A C 1
ATOM 740 O O . VAL A 1 93 ? 1.916 8.580 -10.856 1.00 70.31 93 VAL A O 1
ATOM 743 N N . ARG A 1 94 ? 0.933 9.533 -9.073 1.00 72.50 94 ARG A N 1
ATOM 744 C CA . ARG A 1 94 ? -0.280 9.972 -9.762 1.00 72.50 94 ARG A CA 1
ATOM 745 C C . ARG A 1 94 ? -0.189 11.471 -10.025 1.00 72.50 94 ARG A C 1
ATOM 747 O O . ARG A 1 94 ? 0.034 12.246 -9.099 1.00 72.50 94 ARG A O 1
ATOM 754 N N . ARG A 1 95 ? -0.439 11.886 -11.272 1.00 69.94 95 ARG A N 1
ATOM 755 C CA . ARG A 1 95 ? -0.651 13.304 -11.590 1.00 69.94 95 ARG A CA 1
ATOM 756 C C . ARG A 1 95 ? -2.016 13.755 -11.095 1.00 69.94 95 ARG A C 1
ATOM 758 O O . ARG A 1 95 ? -3.047 13.218 -11.502 1.00 69.94 95 ARG A O 1
ATOM 765 N N . THR A 1 96 ? -2.015 14.775 -10.256 1.00 69.62 96 THR A N 1
ATOM 766 C CA . THR A 1 96 ? -3.231 15.447 -9.803 1.00 69.62 96 THR A CA 1
ATOM 767 C C . THR A 1 96 ? -3.815 16.322 -10.918 1.00 69.62 96 THR A C 1
ATOM 769 O O . THR A 1 96 ? -3.082 16.766 -11.809 1.00 69.62 96 THR A O 1
ATOM 772 N N . PRO A 1 97 ? -5.120 16.651 -10.863 1.00 68.75 97 PRO A N 1
ATOM 773 C CA . PRO A 1 97 ? -5.736 17.616 -11.781 1.00 68.75 97 PRO A CA 1
ATOM 774 C C . PRO A 1 97 ? -5.042 18.989 -11.784 1.00 68.75 97 PRO A C 1
ATOM 776 O O . PRO A 1 97 ? -5.148 19.733 -12.755 1.00 68.75 97 PRO A O 1
ATOM 779 N N . ASN A 1 98 ? -4.309 19.301 -10.713 1.00 72.31 98 ASN A N 1
ATOM 780 C CA . ASN A 1 98 ? -3.684 20.596 -10.466 1.00 72.31 98 ASN A CA 1
ATOM 781 C C . ASN A 1 98 ? -2.215 20.633 -10.932 1.00 72.31 98 ASN A C 1
ATOM 783 O O . ASN A 1 98 ? -1.532 21.631 -10.721 1.00 72.31 98 ASN A O 1
ATOM 787 N N . GLY A 1 99 ? -1.711 19.545 -11.528 1.00 70.75 99 GLY A N 1
ATOM 788 C CA . GLY A 1 99 ? -0.335 19.441 -12.024 1.00 70.75 99 GLY A CA 1
ATOM 789 C C . GLY A 1 99 ? 0.715 19.052 -10.976 1.00 70.75 99 GLY A C 1
ATOM 790 O O . GLY A 1 99 ? 1.896 19.032 -11.304 1.00 70.75 99 GLY A O 1
ATOM 791 N N . GLY A 1 100 ? 0.306 18.736 -9.743 1.00 74.19 100 GLY A N 1
ATOM 792 C CA . GLY A 1 100 ? 1.171 18.142 -8.718 1.00 74.19 100 GLY A CA 1
ATOM 793 C C . GLY A 1 100 ? 1.254 16.617 -8.821 1.00 74.19 100 GLY A C 1
ATOM 794 O O . GLY A 1 100 ? 0.358 15.986 -9.386 1.00 74.19 100 GLY A O 1
ATOM 795 N N . ASP A 1 101 ? 2.300 16.049 -8.232 1.00 78.38 101 ASP A N 1
ATOM 796 C CA . AS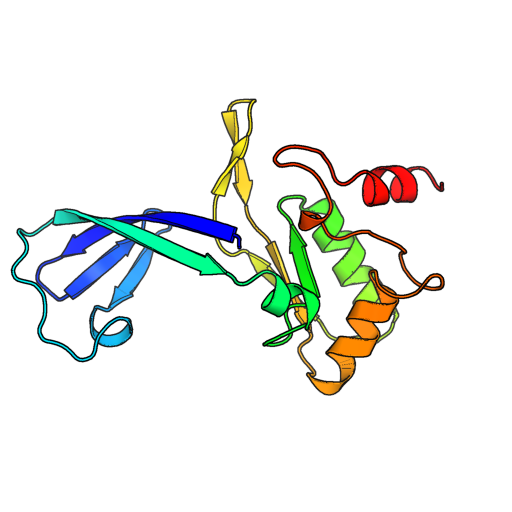P A 1 101 ? 2.615 14.621 -8.230 1.00 78.38 101 ASP A CA 1
ATOM 797 C C . ASP A 1 101 ? 2.377 14.032 -6.825 1.00 78.38 101 ASP A C 1
ATOM 799 O O . ASP A 1 101 ? 2.947 14.507 -5.843 1.00 78.38 101 ASP A O 1
ATOM 803 N N . GLU A 1 102 ? 1.533 13.002 -6.722 1.00 81.12 102 GLU A N 1
ATOM 804 C CA . GLU A 1 102 ? 1.219 12.299 -5.467 1.00 81.12 102 GLU A CA 1
ATOM 805 C C . GLU A 1 102 ? 1.816 10.891 -5.476 1.00 81.12 102 GLU A C 1
ATOM 807 O O . GLU A 1 102 ? 1.590 10.129 -6.414 1.00 81.12 102 GLU A O 1
ATOM 812 N N . ASN A 1 103 ? 2.541 10.516 -4.421 1.00 83.44 103 ASN A N 1
ATOM 813 C CA . ASN A 1 103 ? 3.087 9.165 -4.283 1.00 83.44 103 ASN A CA 1
ATOM 814 C C . ASN A 1 103 ? 2.056 8.206 -3.686 1.00 83.44 103 ASN A C 1
ATOM 816 O O . ASN A 1 103 ? 1.339 8.564 -2.757 1.00 83.44 103 ASN A O 1
ATOM 820 N N . MET A 1 104 ? 2.038 6.964 -4.165 1.00 84.50 104 MET A N 1
ATOM 821 C CA . MET A 1 104 ? 1.279 5.890 -3.531 1.00 84.50 104 MET A CA 1
ATOM 822 C C . MET A 1 104 ? 2.035 5.312 -2.338 1.00 84.50 104 MET A C 1
ATOM 824 O O . MET A 1 104 ? 3.197 4.900 -2.446 1.00 84.50 104 MET A O 1
ATOM 828 N N . PHE A 1 105 ? 1.319 5.195 -1.229 1.00 89.06 105 PHE A N 1
ATOM 829 C CA . PHE A 1 105 ? 1.779 4.590 0.005 1.00 89.06 105 PHE A CA 1
ATOM 830 C C . PHE A 1 105 ? 0.975 3.333 0.321 1.00 89.06 105 PHE A C 1
ATOM 832 O O . PHE A 1 105 ? -0.235 3.284 0.096 1.00 89.06 105 PHE A O 1
ATOM 839 N N . LEU A 1 106 ? 1.652 2.336 0.885 1.00 90.00 106 LEU A N 1
ATOM 840 C CA . LEU A 1 106 ? 1.045 1.121 1.418 1.00 90.00 106 LEU A CA 1
ATOM 841 C C . LEU A 1 106 ? 1.355 0.993 2.908 1.00 90.00 106 LEU A C 1
ATOM 843 O O . LEU A 1 106 ? 2.476 1.289 3.326 1.00 90.00 106 LEU A O 1
ATOM 847 N N . ILE A 1 107 ? 0.393 0.486 3.677 1.00 93.25 107 ILE A N 1
ATOM 848 C CA . ILE A 1 107 ? 0.611 0.049 5.060 1.00 93.25 107 ILE A CA 1
ATOM 849 C C . ILE A 1 107 ? 0.639 -1.474 5.082 1.00 93.25 107 ILE A C 1
ATOM 851 O O . ILE A 1 107 ? -0.308 -2.131 4.641 1.00 93.25 107 ILE A O 1
ATOM 855 N N . ASN A 1 108 ? 1.737 -2.017 5.598 1.00 93.62 108 ASN A N 1
ATOM 856 C CA . ASN A 1 108 ? 1.994 -3.444 5.688 1.00 93.62 108 ASN A CA 1
ATOM 857 C C . ASN A 1 108 ? 2.095 -3.879 7.152 1.00 93.62 108 ASN A C 1
ATOM 859 O O . ASN A 1 108 ? 2.945 -3.369 7.873 1.00 93.62 108 ASN A O 1
ATOM 863 N N . ILE A 1 109 ? 1.276 -4.830 7.587 1.00 95.75 109 ILE A N 1
ATOM 864 C CA . ILE A 1 109 ? 1.402 -5.443 8.913 1.00 95.75 109 ILE A CA 1
ATOM 865 C C . ILE A 1 109 ? 2.566 -6.430 8.883 1.00 95.75 109 ILE A C 1
ATOM 867 O O . ILE A 1 109 ? 2.630 -7.298 8.012 1.00 95.75 109 ILE A O 1
ATOM 871 N N . THR A 1 110 ? 3.507 -6.286 9.816 1.00 92.38 110 THR A N 1
ATOM 872 C CA . THR A 1 110 ? 4.724 -7.114 9.833 1.00 92.38 110 THR A CA 1
ATOM 873 C C . THR A 1 110 ? 4.459 -8.518 10.362 1.00 92.38 110 THR A C 1
ATOM 875 O O . THR A 1 110 ? 5.092 -9.474 9.917 1.00 92.38 110 THR A O 1
ATOM 878 N N . ASN A 1 111 ? 3.498 -8.660 11.277 1.00 93.31 111 ASN A N 1
ATOM 879 C CA . ASN A 1 111 ? 3.058 -9.943 11.800 1.00 93.31 111 ASN A CA 1
ATOM 880 C C . ASN A 1 111 ? 1.753 -10.402 11.131 1.00 93.31 111 ASN A C 1
ATOM 882 O O . ASN A 1 111 ? 0.682 -9.842 11.357 1.00 93.31 111 ASN A O 1
ATOM 886 N N . HIS A 1 112 ? 1.824 -11.462 10.326 1.00 89.12 112 HIS A N 1
ATOM 887 C CA . HIS A 1 112 ? 0.682 -11.937 9.541 1.00 89.12 112 HIS A CA 1
ATOM 888 C C . HIS A 1 112 ? -0.539 -12.365 10.371 1.00 89.12 112 HIS A C 1
ATOM 890 O O . HIS A 1 112 ? -1.651 -12.299 9.848 1.00 89.12 112 HIS A O 1
ATOM 896 N N . SER A 1 113 ? -0.371 -12.783 11.633 1.00 92.81 113 SER A N 1
ATOM 897 C CA . SER A 1 113 ? -1.515 -13.117 12.498 1.00 92.81 113 SER A CA 1
ATOM 898 C C . SER A 1 113 ? -2.413 -11.916 12.782 1.00 92.81 113 SER A C 1
ATOM 900 O O . SER A 1 113 ? -3.612 -12.085 12.989 1.00 92.81 113 SER A O 1
ATOM 902 N N . ASP A 1 114 ? -1.847 -10.713 12.722 1.00 95.00 114 ASP A N 1
ATOM 903 C CA . ASP A 1 114 ? -2.481 -9.483 13.196 1.00 95.00 114 ASP A CA 1
ATOM 904 C C . ASP A 1 114 ? -3.190 -8.741 12.052 1.00 95.00 114 ASP A C 1
ATOM 906 O O . ASP A 1 114 ? -3.837 -7.718 12.255 1.00 95.00 114 ASP A O 1
ATOM 910 N N . VAL A 1 115 ? -3.100 -9.264 10.823 1.00 93.50 115 VAL A N 1
ATOM 911 C CA . VAL A 1 115 ? -3.681 -8.651 9.622 1.00 93.50 115 VAL A CA 1
ATOM 912 C C . VAL A 1 115 ? -5.185 -8.455 9.768 1.00 93.50 115 VAL A C 1
ATOM 914 O O . VAL A 1 115 ? -5.684 -7.367 9.499 1.00 93.50 115 VAL A O 1
ATOM 917 N N . ASN A 1 116 ? -5.919 -9.479 10.213 1.00 92.88 116 ASN A N 1
ATOM 918 C CA . ASN A 1 116 ? -7.370 -9.355 10.368 1.00 92.88 116 ASN A CA 1
ATOM 919 C C . ASN A 1 116 ? -7.737 -8.342 11.453 1.00 92.88 116 ASN A C 1
ATOM 921 O O . ASN A 1 116 ? -8.620 -7.523 11.228 1.00 92.88 116 ASN A O 1
ATOM 925 N N . GLU A 1 117 ? -7.019 -8.349 12.576 1.00 94.44 117 GLU A N 1
ATOM 926 C CA . GLU A 1 117 ? -7.231 -7.390 13.660 1.00 94.44 117 GLU A CA 1
ATOM 927 C C . GLU A 1 117 ? -6.972 -5.953 13.195 1.00 94.44 117 GLU A C 1
ATOM 929 O O . GLU A 1 117 ? -7.789 -5.065 13.431 1.00 94.44 117 GLU A O 1
ATOM 934 N N . ALA A 1 118 ? -5.892 -5.728 12.445 1.00 94.31 118 ALA A N 1
ATOM 935 C CA . ALA A 1 118 ? -5.602 -4.434 11.847 1.00 94.31 118 ALA A CA 1
ATOM 936 C C . ALA A 1 118 ? -6.701 -3.990 10.874 1.00 94.31 118 ALA A C 1
ATOM 938 O O . ALA A 1 118 ? -7.139 -2.844 10.918 1.00 94.31 118 ALA A O 1
ATOM 939 N N . MET A 1 119 ? -7.190 -4.878 10.007 1.00 92.12 119 MET A N 1
ATOM 940 C CA . MET A 1 119 ? -8.269 -4.545 9.071 1.00 92.12 119 MET A CA 1
ATOM 941 C C . MET A 1 119 ? -9.588 -4.244 9.781 1.00 92.12 119 MET A C 1
ATOM 943 O O . MET A 1 119 ? -10.305 -3.319 9.387 1.00 92.12 119 MET A O 1
ATOM 947 N N . ASP A 1 120 ? -9.897 -4.991 10.838 1.00 92.88 120 ASP A N 1
ATOM 948 C CA . ASP A 1 120 ? -11.060 -4.749 11.682 1.00 92.88 120 ASP A CA 1
ATOM 949 C C . ASP A 1 120 ? -10.950 -3.395 12.377 1.00 92.88 120 ASP A C 1
ATOM 951 O O . ASP A 1 120 ? -11.893 -2.605 12.327 1.00 92.88 120 ASP A O 1
ATOM 955 N N . PHE A 1 121 ? -9.781 -3.076 12.926 1.00 94.06 121 PHE A N 1
ATOM 956 C CA . PHE A 1 121 ? -9.512 -1.789 13.553 1.00 94.06 121 PHE A CA 1
ATOM 957 C C . PHE A 1 121 ? -9.565 -0.613 12.567 1.00 94.06 121 PHE A C 1
ATOM 959 O O . PHE A 1 121 ? -10.066 0.457 12.909 1.00 94.06 121 PHE A O 1
ATOM 966 N N . ILE A 1 122 ? -9.077 -0.772 11.339 1.00 92.44 122 ILE A N 1
ATOM 967 C CA . ILE A 1 122 ? -9.063 0.327 10.368 1.00 92.44 122 ILE A CA 1
ATOM 968 C C . ILE A 1 122 ? -10.466 0.560 9.794 1.00 92.44 122 ILE A C 1
ATOM 970 O O . ILE A 1 122 ? -10.948 1.697 9.814 1.00 92.44 122 ILE A O 1
ATOM 974 N N . TRP A 1 123 ? -11.111 -0.492 9.270 1.00 88.81 123 TRP A N 1
ATOM 975 C CA . TRP A 1 123 ? -12.266 -0.313 8.382 1.00 88.81 123 TRP A CA 1
ATOM 976 C C . TRP A 1 123 ? -13.393 -1.352 8.456 1.00 88.81 123 TRP A C 1
ATOM 978 O O . TRP A 1 123 ? -14.504 -1.024 8.034 1.00 88.81 123 TRP A O 1
ATOM 988 N N . ARG A 1 124 ? -13.181 -2.582 8.955 1.00 86.38 124 ARG A N 1
ATOM 989 C CA . ARG A 1 124 ? -14.273 -3.586 9.005 1.00 86.38 124 ARG A CA 1
ATOM 990 C C . ARG A 1 124 ? -15.139 -3.486 10.266 1.00 86.38 124 ARG A C 1
ATOM 992 O O . ARG A 1 124 ? -16.310 -3.857 10.213 1.00 86.38 124 ARG A O 1
ATOM 999 N N . SER A 1 125 ? -14.598 -2.986 11.381 1.00 86.19 125 SER A N 1
ATOM 1000 C CA . SER A 1 125 ? -15.330 -2.832 12.645 1.00 86.19 125 SER A CA 1
ATOM 1001 C C . SER A 1 125 ? -15.824 -1.402 12.879 1.00 86.19 125 SER A C 1
ATOM 1003 O O . SER A 1 125 ? -15.187 -0.415 12.513 1.00 86.19 125 SER A O 1
ATOM 1005 N N . ASN A 1 126 ? -16.944 -1.291 13.598 1.00 81.25 126 ASN A N 1
ATOM 1006 C CA . ASN A 1 126 ? -17.497 -0.018 14.063 1.00 81.25 126 ASN A CA 1
ATOM 1007 C C . ASN A 1 126 ? -16.793 0.544 15.312 1.00 81.25 126 ASN A C 1
ATOM 1009 O O . ASN A 1 126 ? -17.099 1.661 15.719 1.00 81.25 126 ASN A O 1
ATOM 1013 N N . SER A 1 127 ? -15.891 -0.213 15.941 1.00 82.75 127 SER A N 1
ATOM 1014 C CA . SER A 1 127 ? -15.186 0.191 17.169 1.00 82.75 127 SER A CA 1
ATOM 1015 C C . SER A 1 127 ? -13.797 0.791 16.934 1.00 82.75 127 SER A C 1
ATOM 1017 O O . SER A 1 127 ? -13.160 1.219 17.891 1.00 82.75 127 SER A O 1
ATOM 1019 N N . GLY A 1 128 ? -13.311 0.773 15.692 1.00 87.62 128 GLY A N 1
ATOM 1020 C CA . GLY A 1 128 ? -11.984 1.256 15.321 1.00 87.62 128 GLY A CA 1
ATOM 1021 C C . GLY A 1 128 ? -11.997 2.665 14.723 1.00 87.62 128 GLY A C 1
ATOM 1022 O O . GLY A 1 128 ? -12.813 3.506 15.096 1.00 87.62 128 GLY A O 1
ATOM 1023 N N . LEU A 1 129 ? -11.113 2.921 13.756 1.00 89.00 129 LEU A N 1
ATOM 1024 C CA . LEU A 1 129 ? -11.031 4.209 13.057 1.00 89.00 129 LEU A CA 1
ATOM 1025 C C . LEU A 1 129 ? -12.255 4.483 12.174 1.00 89.00 129 LEU A C 1
ATOM 1027 O O . LEU A 1 129 ? -12.550 5.641 11.885 1.00 89.00 129 LEU A O 1
ATOM 1031 N N . ARG A 1 130 ? -12.978 3.427 11.765 1.00 88.81 130 ARG A N 1
ATOM 1032 C CA . ARG A 1 130 ? -14.167 3.497 10.895 1.00 88.81 130 ARG A CA 1
ATOM 1033 C C . ARG A 1 130 ? -13.891 4.195 9.558 1.00 88.81 130 ARG A C 1
ATOM 1035 O O . ARG A 1 130 ? -14.798 4.774 8.952 1.00 88.81 130 ARG A O 1
ATOM 1042 N N . LEU A 1 131 ? -12.645 4.141 9.098 1.00 90.06 131 LEU A N 1
ATOM 1043 C CA . LEU A 1 131 ? -12.272 4.660 7.793 1.00 90.06 131 LEU A CA 1
ATOM 1044 C C . LEU A 1 131 ? -12.781 3.696 6.728 1.00 90.06 131 LEU A C 1
ATOM 1046 O O . LEU A 1 131 ? -12.855 2.493 6.935 1.00 90.06 131 LEU A O 1
ATOM 1050 N N . LYS A 1 132 ? -13.146 4.222 5.570 1.00 88.50 132 LYS A N 1
ATOM 1051 C CA . LYS A 1 132 ? -13.469 3.439 4.385 1.00 8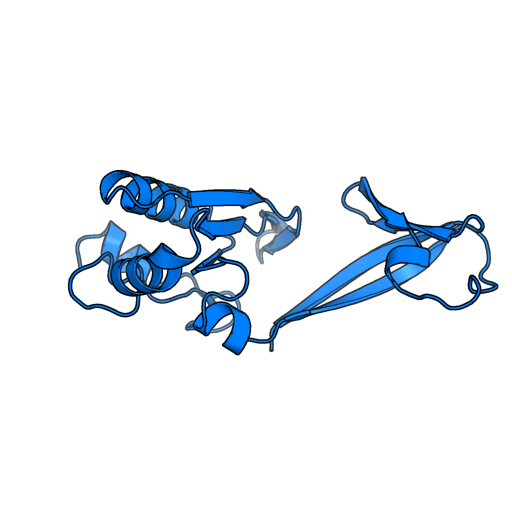8.50 132 LYS A CA 1
ATOM 1052 C C . LYS A 1 132 ? -12.266 3.468 3.459 1.00 88.50 132 LYS A C 1
ATOM 1054 O O . LYS A 1 132 ? -11.724 4.554 3.259 1.00 88.50 132 LYS A O 1
ATOM 1059 N N . PRO A 1 133 ? -11.847 2.330 2.891 1.00 82.94 133 PRO A N 1
ATOM 1060 C CA . PRO A 1 133 ? -10.721 2.308 1.970 1.00 82.94 133 PRO A CA 1
ATOM 1061 C C . PRO A 1 133 ? -10.897 3.263 0.791 1.00 82.94 133 PRO A C 1
ATOM 1063 O O . PRO A 1 133 ? -12.018 3.430 0.308 1.00 82.94 133 PRO A O 1
ATOM 1066 N N . ASP A 1 134 ? -9.797 3.833 0.295 1.00 76.25 134 ASP A N 1
ATOM 1067 C CA . ASP A 1 134 ? -9.806 4.792 -0.823 1.00 76.25 134 ASP A CA 1
ATOM 1068 C C . ASP A 1 134 ? -10.502 4.234 -2.076 1.00 76.25 134 ASP A C 1
ATOM 1070 O O . ASP A 1 134 ? -11.208 4.960 -2.768 1.00 76.25 134 ASP A O 1
ATOM 1074 N N . TRP A 1 135 ? -10.397 2.925 -2.325 1.00 74.00 135 TRP A N 1
ATOM 1075 C CA . TRP A 1 135 ? -11.071 2.250 -3.444 1.00 74.00 135 TRP A CA 1
ATOM 1076 C C . TRP A 1 135 ? -12.600 2.140 -3.295 1.00 74.00 135 TRP A C 1
ATOM 1078 O O . TRP A 1 135 ? -13.280 1.722 -4.225 1.00 74.00 135 TRP A O 1
ATOM 1088 N N . THR A 1 136 ? -13.166 2.543 -2.152 1.00 75.06 136 THR A N 1
ATOM 1089 C CA . THR A 1 136 ? -14.625 2.664 -1.968 1.00 75.06 136 THR A CA 1
ATOM 1090 C C . THR A 1 136 ? -15.197 3.876 -2.713 1.00 75.06 136 THR A C 1
ATOM 1092 O O . THR A 1 136 ? -16.411 3.972 -2.899 1.00 75.06 136 THR A O 1
ATOM 1095 N N . TYR A 1 137 ? -14.344 4.826 -3.098 1.00 77.19 137 TYR A N 1
ATOM 1096 C CA . TYR A 1 137 ? -14.741 6.097 -3.690 1.00 77.19 137 TYR A CA 1
ATOM 1097 C C . TYR A 1 137 ? -14.460 6.121 -5.198 1.00 77.19 137 TYR A C 1
ATOM 1099 O O . TYR A 1 137 ? -13.527 5.462 -5.664 1.00 77.19 137 TYR A O 1
ATOM 1107 N N . PRO A 1 138 ? -15.254 6.873 -5.984 1.00 74.88 138 PRO A N 1
ATOM 1108 C CA . PRO A 1 138 ? -14.960 7.109 -7.389 1.00 74.88 138 PRO A CA 1
ATOM 1109 C C . PRO A 1 138 ? -13.565 7.697 -7.597 1.00 74.88 138 PRO A C 1
ATOM 1111 O O . PRO A 1 138 ? -13.028 8.426 -6.761 1.00 74.88 138 PRO A O 1
ATOM 1114 N N . ASP A 1 139 ? -12.996 7.407 -8.761 1.00 66.88 139 ASP A N 1
ATOM 1115 C CA . ASP A 1 139 ? -11.653 7.848 -9.102 1.00 66.88 139 ASP A CA 1
ATOM 1116 C C . ASP A 1 139 ? -11.548 9.386 -9.029 1.00 66.88 139 ASP A C 1
ATOM 1118 O O . ASP A 1 139 ? -12.366 10.102 -9.612 1.00 66.88 139 ASP A O 1
ATOM 1122 N N . LYS A 1 140 ? -10.521 9.885 -8.325 1.00 67.12 140 LYS A N 1
ATOM 1123 C CA . LYS A 1 140 ? -10.262 11.312 -8.003 1.00 67.12 140 LYS A CA 1
ATOM 1124 C C . LYS A 1 140 ? -11.134 11.947 -6.914 1.00 67.12 140 LYS A C 1
ATOM 1126 O O . LYS A 1 140 ? -10.914 13.122 -6.619 1.00 67.12 140 LYS A O 1
ATOM 1131 N N . GLU A 1 141 ? -12.059 11.225 -6.291 1.00 77.62 141 GLU A N 1
ATOM 1132 C CA . GLU A 1 141 ? -12.704 11.726 -5.076 1.00 77.62 141 GLU A CA 1
ATOM 1133 C C . GLU A 1 141 ? -11.786 11.573 -3.859 1.00 77.62 141 GLU A C 1
ATOM 1135 O O . GLU A 1 141 ? -10.987 10.640 -3.765 1.00 77.62 141 GLU A O 1
ATOM 1140 N N . SER A 1 142 ? -11.877 12.524 -2.927 1.00 78.00 142 SER A N 1
ATOM 1141 C CA . SER A 1 142 ? -11.194 12.416 -1.642 1.00 78.00 142 SER A CA 1
ATOM 1142 C C . SER A 1 142 ? -11.882 11.380 -0.757 1.00 78.00 142 SER A C 1
ATOM 1144 O O . SER A 1 142 ? -13.089 11.138 -0.857 1.00 78.00 142 SER A O 1
ATOM 1146 N N . ASN A 1 143 ? -11.117 10.788 0.159 1.00 85.06 143 ASN A N 1
ATOM 1147 C CA . ASN A 1 143 ? -11.666 9.852 1.124 1.00 85.06 143 ASN A CA 1
ATOM 1148 C C . ASN A 1 143 ? -12.584 10.580 2.111 1.00 85.06 143 ASN A C 1
ATOM 1150 O O . ASN A 1 143 ? -12.154 11.121 3.131 1.00 85.06 143 ASN A O 1
ATOM 1154 N N . ARG A 1 144 ? -13.884 10.578 1.814 1.00 86.44 144 ARG A N 1
ATOM 1155 C CA . ARG A 1 144 ? -14.871 11.296 2.622 1.00 86.44 144 ARG A CA 1
ATOM 1156 C C . ARG A 1 144 ? -14.931 10.788 4.061 1.00 86.44 144 ARG A C 1
ATOM 1158 O O . ARG A 1 144 ? -15.230 11.575 4.949 1.00 86.44 144 ARG A O 1
ATOM 1165 N N . SER A 1 145 ? -14.665 9.503 4.309 1.00 88.38 145 SER A N 1
ATOM 1166 C CA . SER A 1 145 ? -14.650 8.974 5.679 1.00 88.38 145 SER A CA 1
ATOM 1167 C C . SER A 1 145 ? -13.508 9.565 6.500 1.00 88.38 145 SER A C 1
ATOM 1169 O O . SER A 1 145 ? -13.718 9.908 7.657 1.00 88.38 145 SER A O 1
ATOM 1171 N N . PHE A 1 146 ? -12.344 9.766 5.882 1.00 89.81 146 PHE A N 1
ATOM 1172 C CA . PHE A 1 146 ? -11.206 10.397 6.532 1.00 89.81 146 PHE A CA 1
ATOM 1173 C C . PHE A 1 146 ? -11.469 11.876 6.818 1.00 89.81 146 PHE A C 1
ATOM 1175 O O . PHE A 1 146 ? -11.227 12.341 7.927 1.00 89.81 146 PHE A O 1
ATOM 1182 N N . GLU A 1 147 ? -12.048 12.602 5.860 1.00 88.69 147 GLU A N 1
ATOM 1183 C CA . GLU A 1 147 ? -12.411 14.007 6.070 1.00 88.69 147 GLU A CA 1
ATOM 1184 C C . GLU A 1 147 ? -13.475 14.167 7.170 1.00 88.69 147 GLU A C 1
ATOM 1186 O O . GLU A 1 147 ? -13.384 15.072 7.994 1.00 88.69 147 GLU A O 1
ATOM 1191 N N . LEU A 1 148 ? -14.468 13.275 7.247 1.00 86.81 148 LEU A N 1
ATOM 1192 C CA . LEU A 1 148 ? -15.440 13.272 8.349 1.00 86.81 148 LEU A CA 1
ATOM 1193 C C . LEU A 1 148 ? -14.768 12.972 9.695 1.00 86.81 148 LEU A C 1
ATOM 1195 O O . LEU A 1 148 ? -15.013 13.687 10.666 1.00 86.81 148 LEU A O 1
ATOM 1199 N N . TRP A 1 149 ? -13.869 11.984 9.727 1.00 88.56 149 TRP A N 1
ATOM 1200 C CA . TRP A 1 149 ? -13.117 11.603 10.922 1.00 88.56 149 TRP A CA 1
ATOM 1201 C C . TRP A 1 149 ? -12.253 12.756 11.454 1.00 88.56 149 TRP A C 1
ATOM 1203 O O . TRP A 1 149 ? -12.297 13.051 12.648 1.00 88.56 149 TRP A O 1
ATOM 1213 N N . LEU A 1 150 ? -11.547 13.479 10.573 1.00 86.38 150 LEU A N 1
ATOM 1214 C CA . LEU A 1 150 ? -10.776 14.679 10.936 1.00 86.38 150 LEU A CA 1
ATOM 1215 C C . LEU A 1 150 ? -11.653 15.780 11.550 1.00 86.38 150 LEU A C 1
ATOM 1217 O O . LEU A 1 150 ? -11.190 16.541 12.396 1.00 86.38 150 LEU A O 1
ATOM 1221 N N . ASN A 1 151 ? -12.919 15.852 11.138 1.00 87.31 151 ASN A N 1
ATOM 1222 C CA . ASN A 1 151 ? -13.895 16.817 11.636 1.00 87.31 151 ASN A CA 1
ATOM 1223 C C . ASN A 1 151 ? -14.712 16.299 12.838 1.00 87.31 151 ASN A C 1
ATOM 1225 O O . ASN A 1 151 ? -15.629 16.989 13.287 1.00 87.31 151 ASN A O 1
ATOM 1229 N N . GLY A 1 152 ? -14.396 15.110 13.366 1.00 81.00 152 GLY A N 1
ATOM 1230 C CA . GLY A 1 152 ? -15.059 14.521 14.533 1.00 81.00 152 GLY A CA 1
ATOM 1231 C C . GLY A 1 152 ? -16.495 14.042 14.287 1.00 81.00 152 GLY A C 1
ATOM 1232 O O . GLY A 1 152 ? -17.300 14.072 15.219 1.00 81.00 152 GLY A O 1
ATOM 1233 N N . GLN A 1 153 ? -16.826 13.644 13.052 1.00 65.19 153 GLN A N 1
ATOM 1234 C CA . GLN A 1 153 ? -18.155 13.158 12.642 1.00 65.19 153 GLN A CA 1
ATOM 1235 C C . GLN A 1 153 ? -18.216 11.634 12.476 1.00 65.19 153 GLN A C 1
ATOM 1237 O O . GLN A 1 153 ? -17.237 11.038 11.976 1.00 65.19 153 GLN A O 1
#

Sequence (153 aa):
MIVLRINGTYHNDGRIVLNMNKTIEWKELSAEKLPELPDNSNVELTITFDESDFLSGKNGIVWATYDSRQVEVIHNALLAQHLSSEVKNMGFVRRTPNGGDENMFLINITNHSDVNEAMDFIWRSNSGLRLKPDWTYPDKESNRSFELWLNGQ

pLDDT: mean 84.22, std 9.37, range [58.81, 96.19]

Foldseek 3Di:
DDKDKWKFFAAPQQWTQTPLRDIDGNVNVDPDDDDPDPGRDMDIDIDDDDPVCQVVCPQQWPAKDLDVVLVVVLQVQCVVVVFDKDKDFPSDWDQAPVRDTTTMITIGGPDPVCSVVSNCQCDVDPVHLNFDGPVVDPPNDDRVSVVVSVVVD

Secondary structure (DSSP, 8-state):
-EEEEEEEEE-TTSEEEETTS-EEEHHHH-SSPPP-PPTTEEEEEEEEE-HHHHHTTGGGEEEEES-HHHHHHHHHHHHHTT--EEEEEEEEEEEPTTS-EEEEEEEEESSGGGHHHHHIIIII-TTS--PPPGGGS-TT---HHHHHHHTT-

Radius of gyration: 18.32 Å; chains: 1; bounding box: 40×38×50 Å